Protein AF-A0A520JG84-F1 (afdb_monomer_lite)

pLDDT: mean 71.62, std 15.01, range [45.41, 90.25]

Radius of gyration: 14.44 Å; chains: 1; bounding box: 33×22×40 Å

Secondary structure (DSSP, 8-state):
---PPEE-SSEEEEEETTTTEEEEEE-----S--------S-EEE-HHHHHHTT-----HHHHHHHHHTT-

Sequence (71 aa):
MRDLPTITDTYRARYQARGNVYCIRIFADPAPAEPYPRVSGDTCQSRAKWAKEGLTIRDPRRDAVDTEAKS

Foldseek 3Di:
DAFDWDDDPQKIWTADPVVQWIFIAGPDPPPPDDPDPPPRDRDIGHQVVCVVVVHHDDDPVVVVVVVVVVD

Structure (mmCI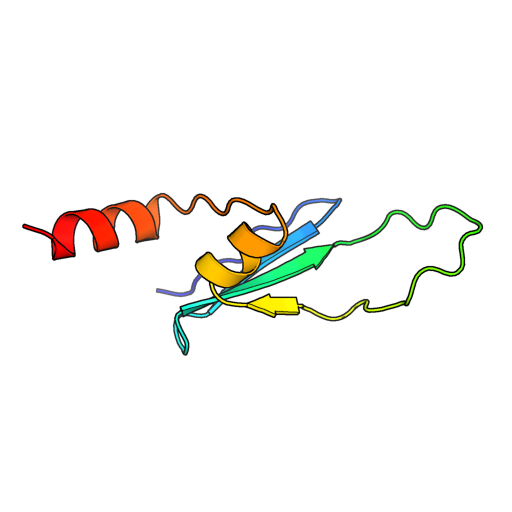F, N/CA/C/O backbone):
data_AF-A0A520JG84-F1
#
_entry.id   AF-A0A520JG84-F1
#
loop_
_atom_site.group_PDB
_atom_site.id
_atom_site.type_symbol
_atom_site.label_atom_id
_atom_site.label_alt_id
_atom_site.label_comp_id
_atom_site.label_asym_id
_atom_site.label_entity_id
_atom_site.label_seq_id
_atom_site.pdbx_PDB_ins_code
_atom_site.Cartn_x
_atom_site.Cartn_y
_atom_site.Cartn_z
_atom_site.occupancy
_atom_site.B_iso_or_equiv
_atom_site.auth_seq_id
_atom_site.auth_comp_id
_atom_site.auth_asym_id
_atom_site.auth_atom_id
_atom_site.pdbx_PDB_model_num
ATOM 1 N N . MET A 1 1 ? 1.476 -12.386 17.180 1.00 48.69 1 MET A N 1
ATOM 2 C CA . MET A 1 1 ? 1.263 -12.999 15.848 1.00 48.69 1 MET A CA 1
ATOM 3 C C . MET A 1 1 ? 2.186 -12.314 14.852 1.00 48.69 1 MET A C 1
ATOM 5 O O . MET A 1 1 ? 2.229 -11.091 14.848 1.00 48.69 1 MET A O 1
ATOM 9 N N . ARG A 1 2 ? 2.986 -13.065 14.086 1.00 56.22 2 ARG A N 1
ATOM 10 C CA . ARG A 1 2 ? 3.840 -12.486 13.038 1.00 56.22 2 ARG A CA 1
ATOM 11 C C . ARG A 1 2 ? 2.972 -12.237 11.809 1.00 56.22 2 ARG A C 1
ATOM 13 O O . ARG A 1 2 ? 2.360 -13.174 11.311 1.00 56.22 2 ARG A O 1
ATOM 20 N N . ASP A 1 3 ? 2.909 -10.990 11.360 1.00 64.56 3 ASP A N 1
ATOM 21 C CA . ASP A 1 3 ? 2.228 -10.643 10.117 1.00 64.56 3 ASP A CA 1
ATOM 22 C C . ASP A 1 3 ? 3.043 -11.205 8.945 1.00 64.56 3 ASP A C 1
ATOM 24 O O . ASP A 1 3 ? 4.203 -10.823 8.734 1.00 64.56 3 ASP A O 1
ATOM 28 N N . LEU A 1 4 ? 2.479 -12.211 8.277 1.00 68.62 4 LEU A N 1
ATOM 29 C CA . LEU A 1 4 ? 3.130 -12.897 7.169 1.00 68.62 4 LEU A CA 1
ATOM 30 C C . LEU A 1 4 ? 3.019 -12.023 5.918 1.00 68.62 4 LEU A C 1
ATOM 32 O O . LEU A 1 4 ? 1.926 -11.550 5.609 1.00 68.62 4 LEU A O 1
ATOM 36 N N . PRO A 1 5 ? 4.125 -11.796 5.191 1.00 74.56 5 PRO A N 1
ATOM 37 C CA . PRO A 1 5 ? 4.053 -11.071 3.937 1.00 74.56 5 PRO A CA 1
ATOM 38 C C . PRO A 1 5 ? 3.243 -11.879 2.919 1.00 74.56 5 PRO A C 1
ATOM 40 O O . PRO A 1 5 ? 3.410 -13.092 2.806 1.00 74.56 5 PRO A O 1
ATOM 43 N N . THR A 1 6 ? 2.408 -11.191 2.148 1.00 78.25 6 THR A N 1
ATOM 44 C CA . THR A 1 6 ? 1.874 -11.737 0.899 1.00 78.25 6 THR A CA 1
ATOM 45 C C . THR A 1 6 ? 2.940 -11.542 -0.166 1.00 78.25 6 THR A C 1
ATOM 47 O O . THR A 1 6 ? 3.415 -10.423 -0.363 1.00 78.25 6 THR A O 1
ATOM 50 N N . ILE A 1 7 ? 3.360 -12.623 -0.812 1.00 74.19 7 ILE A N 1
ATOM 51 C CA . ILE A 1 7 ? 4.371 -12.596 -1.868 1.00 74.19 7 ILE A CA 1
ATOM 52 C C . ILE A 1 7 ? 3.742 -13.231 -3.099 1.00 74.19 7 ILE A C 1
ATOM 54 O O . ILE A 1 7 ? 3.226 -14.343 -3.032 1.00 74.19 7 ILE A O 1
ATOM 58 N N . THR A 1 8 ? 3.784 -12.499 -4.198 1.00 75.38 8 THR A N 1
ATOM 59 C CA . THR A 1 8 ? 3.432 -12.957 -5.538 1.00 75.38 8 THR A CA 1
ATOM 60 C C . THR A 1 8 ? 4.635 -12.729 -6.448 1.00 75.38 8 THR A C 1
ATOM 62 O O . THR A 1 8 ? 5.598 -12.071 -6.049 1.00 75.38 8 THR A O 1
ATOM 65 N N . ASP A 1 9 ? 4.564 -13.252 -7.667 1.00 68.62 9 ASP A N 1
ATOM 66 C CA . ASP A 1 9 ? 5.599 -13.052 -8.684 1.00 68.62 9 ASP A CA 1
ATOM 67 C C . ASP A 1 9 ? 5.782 -11.562 -9.041 1.00 68.62 9 ASP A C 1
ATOM 69 O O . ASP A 1 9 ? 6.889 -11.095 -9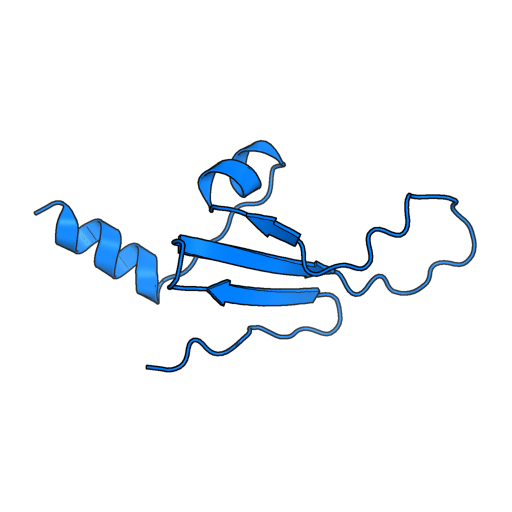.280 1.00 68.62 9 ASP A O 1
ATOM 73 N N . THR A 1 10 ? 4.702 -10.777 -8.952 1.00 73.06 10 THR A N 1
ATOM 74 C CA . THR A 1 10 ? 4.658 -9.368 -9.374 1.00 73.06 10 THR A CA 1
ATOM 75 C C . THR A 1 10 ? 4.799 -8.366 -8.228 1.00 73.06 10 THR A C 1
ATOM 77 O O . THR A 1 10 ? 5.170 -7.212 -8.442 1.00 73.06 10 THR A O 1
ATOM 80 N N . TYR A 1 11 ? 4.509 -8.758 -6.985 1.00 78.38 11 TYR A N 1
ATOM 81 C CA . TYR A 1 11 ? 4.660 -7.879 -5.825 1.00 78.38 11 TYR A CA 1
ATOM 82 C C . TYR A 1 11 ? 4.786 -8.626 -4.497 1.00 78.38 11 TYR A C 1
ATOM 84 O O . TYR A 1 11 ? 4.304 -9.744 -4.310 1.00 78.38 11 TYR A O 1
ATOM 92 N N . ARG A 1 12 ? 5.349 -7.931 -3.510 1.00 83.44 12 ARG A N 1
ATOM 93 C CA . ARG A 1 12 ? 5.333 -8.292 -2.094 1.00 83.44 12 ARG A CA 1
ATOM 94 C C . ARG A 1 12 ? 4.623 -7.213 -1.292 1.00 83.44 12 ARG A C 1
ATOM 96 O O . ARG A 1 12 ? 4.971 -6.043 -1.384 1.00 83.44 12 ARG A O 1
ATOM 103 N N . ALA A 1 13 ? 3.676 -7.616 -0.455 1.00 86.06 13 ALA A N 1
ATOM 104 C CA . ALA A 1 13 ? 3.002 -6.753 0.504 1.00 86.06 13 ALA A CA 1
ATOM 105 C C . ALA A 1 13 ? 3.224 -7.270 1.929 1.00 86.06 13 ALA A C 1
ATOM 107 O O . ALA A 1 13 ? 3.146 -8.470 2.194 1.00 86.06 13 ALA A O 1
ATOM 108 N N . ARG A 1 14 ? 3.496 -6.369 2.870 1.00 87.88 14 ARG A N 1
ATOM 109 C CA . ARG A 1 14 ? 3.641 -6.682 4.292 1.00 87.88 14 ARG A CA 1
ATOM 110 C C . ARG A 1 14 ? 2.986 -5.604 5.133 1.00 87.88 14 ARG A C 1
ATOM 112 O O . ARG A 1 14 ? 3.262 -4.423 4.949 1.00 87.88 14 ARG A O 1
ATOM 119 N N . TYR A 1 15 ? 2.207 -6.011 6.120 1.00 87.62 15 TYR A N 1
ATOM 120 C CA . TYR A 1 15 ? 1.723 -5.098 7.141 1.00 87.62 15 TYR A CA 1
ATOM 121 C C . TYR A 1 15 ? 2.749 -4.942 8.274 1.00 87.62 15 TYR A C 1
ATOM 123 O O . TYR A 1 15 ? 3.329 -5.917 8.765 1.00 87.62 15 TYR A O 1
ATOM 131 N N . GLN A 1 16 ? 2.987 -3.701 8.697 1.00 86.25 16 GLN A N 1
ATOM 132 C CA . GLN A 1 16 ? 3.737 -3.378 9.904 1.00 86.25 16 GLN A CA 1
ATOM 133 C C . GLN A 1 16 ? 2.791 -2.796 10.951 1.00 86.25 16 GLN A C 1
ATOM 135 O O . GLN A 1 16 ? 2.372 -1.640 10.878 1.00 86.25 16 GLN A O 1
ATOM 140 N N . ALA A 1 17 ? 2.513 -3.603 11.978 1.00 82.12 17 ALA A N 1
ATOM 141 C CA . ALA A 1 17 ? 1.681 -3.196 13.108 1.00 82.12 17 ALA A CA 1
ATOM 142 C C . ALA A 1 17 ? 2.267 -1.991 13.861 1.00 82.12 17 ALA A C 1
ATOM 144 O O . ALA A 1 17 ? 1.528 -1.135 14.341 1.00 82.12 17 ALA A O 1
ATOM 145 N N . ARG A 1 18 ? 3.603 -1.888 13.921 1.00 79.00 18 ARG A N 1
ATOM 146 C CA . ARG A 1 18 ? 4.301 -0.722 14.470 1.00 79.00 18 ARG A CA 1
ATOM 147 C C . ARG A 1 18 ? 4.183 0.441 13.478 1.00 79.00 18 ARG A C 1
ATOM 149 O O . ARG A 1 18 ? 5.050 0.625 12.635 1.00 79.00 18 ARG A O 1
ATOM 156 N N . GLY A 1 19 ? 3.084 1.187 13.577 1.00 79.38 19 GLY A N 1
ATOM 157 C CA . GLY A 1 19 ? 2.789 2.353 12.738 1.00 79.38 19 GLY A CA 1
ATOM 158 C C . GLY A 1 19 ? 1.560 2.214 11.837 1.00 79.38 19 GLY A C 1
ATOM 159 O O . GLY A 1 19 ? 1.236 3.176 11.150 1.00 79.38 19 GLY A O 1
ATOM 160 N N . ASN A 1 20 ? 0.869 1.065 11.848 1.00 85.25 20 ASN A N 1
ATOM 161 C CA . ASN A 1 20 ? -0.306 0.797 11.005 1.00 85.25 20 ASN A CA 1
ATOM 162 C C . ASN A 1 20 ? -0.059 1.137 9.519 1.00 85.25 20 ASN A C 1
ATOM 164 O O . ASN A 1 20 ? -0.805 1.885 8.878 1.00 85.25 20 ASN A O 1
ATOM 168 N N . VAL A 1 21 ? 1.051 0.624 8.982 1.00 89.88 21 VAL A N 1
ATOM 169 C CA . VAL A 1 21 ? 1.460 0.857 7.591 1.00 89.88 21 VAL A CA 1
ATOM 170 C C . VAL A 1 21 ? 1.527 -0.444 6.811 1.00 89.88 21 VAL A C 1
ATOM 172 O O . VAL A 1 21 ? 1.870 -1.501 7.337 1.00 89.88 21 VAL A O 1
ATOM 175 N N . TYR A 1 22 ? 1.247 -0.338 5.521 1.00 89.38 22 TYR A N 1
ATOM 176 C CA . TYR A 1 22 ? 1.402 -1.398 4.545 1.00 89.38 22 TYR A CA 1
ATOM 177 C C . TYR A 1 22 ? 2.610 -1.070 3.678 1.00 89.38 22 TYR A C 1
ATOM 179 O O . TYR A 1 22 ? 2.659 -0.024 3.030 1.00 89.38 22 TYR A O 1
ATOM 187 N N . CYS A 1 23 ? 3.593 -1.961 3.709 1.00 89.00 23 CYS A N 1
ATOM 188 C CA . CYS A 1 23 ? 4.786 -1.917 2.885 1.00 89.00 23 CYS A CA 1
ATOM 189 C C . CYS A 1 23 ? 4.555 -2.748 1.634 1.00 89.00 23 CYS A C 1
ATOM 191 O O . CYS A 1 23 ? 4.359 -3.960 1.740 1.00 89.00 23 CYS A O 1
ATOM 193 N N . ILE A 1 24 ? 4.557 -2.102 0.475 1.00 85.81 24 ILE A N 1
ATOM 194 C CA . ILE A 1 24 ? 4.377 -2.755 -0.816 1.00 85.81 24 ILE A CA 1
ATOM 195 C C . ILE A 1 24 ? 5.644 -2.543 -1.633 1.00 85.81 24 ILE A C 1
ATOM 197 O O . ILE A 1 24 ? 6.162 -1.432 -1.739 1.00 85.81 24 ILE A O 1
ATOM 201 N N . ARG A 1 25 ? 6.130 -3.631 -2.219 1.00 83.12 25 ARG A N 1
ATOM 202 C CA . ARG A 1 25 ? 7.228 -3.654 -3.171 1.00 83.12 25 ARG A CA 1
ATOM 203 C C . ARG A 1 25 ? 6.743 -4.331 -4.439 1.00 83.12 25 ARG A C 1
ATOM 205 O O . ARG A 1 25 ? 6.378 -5.501 -4.399 1.00 83.12 25 ARG A O 1
ATOM 212 N N . ILE A 1 26 ? 6.746 -3.604 -5.547 1.00 77.31 26 ILE A N 1
ATOM 213 C CA . ILE A 1 26 ? 6.406 -4.156 -6.858 1.00 77.31 26 ILE A CA 1
ATOM 214 C C . ILE A 1 26 ? 7.691 -4.725 -7.460 1.00 77.31 26 ILE A C 1
ATOM 216 O O . ILE A 1 26 ? 8.701 -4.025 -7.568 1.00 77.31 26 ILE A O 1
ATOM 220 N N . PHE A 1 27 ? 7.668 -6.011 -7.793 1.00 71.25 27 PHE A N 1
ATOM 221 C CA . PHE A 1 27 ? 8.711 -6.652 -8.578 1.00 71.25 27 PHE A CA 1
ATOM 222 C C . PHE A 1 27 ? 8.336 -6.395 -10.034 1.00 71.25 27 PHE A C 1
ATOM 224 O O . PHE A 1 27 ? 7.519 -7.104 -10.607 1.00 71.25 27 PHE A O 1
ATOM 231 N N . ALA A 1 28 ? 8.823 -5.293 -10.603 1.00 62.00 28 ALA A N 1
ATOM 232 C CA . ALA A 1 28 ? 8.656 -5.088 -12.033 1.00 62.00 28 ALA A CA 1
ATOM 233 C C . ALA A 1 28 ? 9.351 -6.248 -12.759 1.00 62.00 28 ALA A C 1
ATOM 235 O O . ALA A 1 28 ? 10.538 -6.485 -12.520 1.00 62.00 28 ALA A O 1
ATOM 236 N N . ASP A 1 29 ? 8.628 -6.940 -13.639 1.00 54.66 29 ASP A N 1
ATOM 237 C CA . ASP A 1 29 ? 9.272 -7.672 -14.724 1.00 54.66 29 ASP A CA 1
ATOM 238 C C . ASP A 1 29 ? 10.080 -6.620 -15.501 1.00 54.66 29 ASP A C 1
ATOM 240 O O . ASP A 1 29 ? 9.516 -5.566 -15.833 1.00 54.66 29 ASP A O 1
ATOM 244 N N . PRO A 1 30 ? 11.401 -6.778 -15.685 1.00 47.69 30 PRO A N 1
ATOM 245 C CA . PRO A 1 30 ? 12.204 -5.765 -16.343 1.00 47.69 30 PRO A CA 1
ATOM 246 C C . PRO A 1 30 ? 11.812 -5.710 -17.822 1.00 47.69 30 PRO A C 1
ATOM 248 O O . PRO A 1 30 ? 12.452 -6.327 -18.668 1.00 47.69 30 PRO A O 1
ATOM 251 N N . ALA A 1 31 ? 10.775 -4.942 -18.154 1.00 48.03 31 ALA A N 1
ATOM 252 C CA . ALA A 1 31 ? 10.561 -4.503 -19.519 1.00 48.03 31 ALA A CA 1
ATOM 253 C C . ALA A 1 31 ? 11.817 -3.715 -19.939 1.00 48.03 31 ALA A C 1
ATOM 255 O O . ALA A 1 31 ? 12.213 -2.767 -19.245 1.00 48.03 31 ALA A O 1
ATOM 256 N N . PRO A 1 32 ? 12.506 -4.113 -21.022 1.00 50.03 32 PRO A N 1
ATOM 257 C CA . PRO A 1 32 ? 13.642 -3.360 -21.508 1.00 50.03 32 PRO A CA 1
ATOM 258 C C . PRO A 1 32 ? 13.116 -2.031 -22.050 1.00 50.03 32 PRO A C 1
ATOM 260 O O . PRO A 1 32 ? 12.293 -2.016 -22.956 1.00 50.03 32 PRO A O 1
ATOM 263 N N . ALA A 1 33 ? 13.647 -0.939 -21.506 1.00 50.03 33 ALA A N 1
ATOM 264 C CA . ALA A 1 33 ? 13.401 0.445 -21.904 1.00 50.03 33 ALA A CA 1
ATOM 265 C C . ALA A 1 33 ? 12.125 1.092 -21.346 1.00 50.03 33 ALA A C 1
ATOM 267 O O . ALA A 1 33 ? 11.116 1.171 -22.022 1.00 50.03 33 ALA A O 1
ATOM 268 N N . GLU A 1 34 ? 12.237 1.700 -20.163 1.00 48.22 34 GLU A N 1
ATOM 269 C CA . GLU A 1 34 ? 11.807 3.092 -19.967 1.00 48.22 34 GLU A CA 1
ATOM 270 C C . GLU A 1 34 ? 12.493 3.692 -18.717 1.00 48.22 34 GLU A C 1
ATOM 272 O O . GLU A 1 34 ? 12.743 2.978 -17.740 1.00 48.22 34 GLU A O 1
ATOM 277 N N . PRO A 1 35 ? 12.844 4.993 -18.714 1.00 50.31 35 PRO A N 1
ATOM 278 C CA . PRO A 1 35 ? 13.515 5.654 -17.600 1.00 50.31 35 PRO A CA 1
ATOM 279 C C . PRO A 1 35 ? 12.496 6.098 -16.537 1.00 50.31 35 PRO A C 1
ATOM 281 O O . PRO A 1 35 ? 12.413 7.276 -16.202 1.00 50.31 35 PRO A O 1
ATOM 284 N N . TYR A 1 36 ? 11.699 5.176 -15.994 1.00 45.75 36 TYR A N 1
ATOM 285 C CA . TYR A 1 36 ? 10.891 5.487 -14.812 1.00 45.75 36 TYR A CA 1
ATOM 286 C C . TYR A 1 36 ? 11.772 5.455 -13.556 1.00 45.75 36 TYR A C 1
ATOM 288 O O . TYR A 1 36 ? 12.701 4.641 -13.474 1.00 45.75 36 TYR A O 1
ATOM 296 N N . PRO A 1 37 ? 11.538 6.348 -12.575 1.00 45.41 37 PRO A N 1
ATOM 297 C CA . PRO A 1 37 ? 12.378 6.440 -11.393 1.00 45.41 37 PRO A CA 1
ATOM 298 C C . PRO A 1 37 ? 12.414 5.077 -10.701 1.00 45.41 37 PRO A C 1
ATOM 300 O O . PRO A 1 37 ? 11.386 4.552 -10.275 1.00 45.41 37 PRO A O 1
ATOM 303 N N . ARG A 1 38 ? 13.622 4.503 -10.616 1.00 48.03 38 ARG A N 1
ATOM 304 C CA . ARG A 1 38 ? 13.930 3.249 -9.918 1.00 48.03 38 ARG A CA 1
ATOM 305 C C . ARG A 1 38 ? 13.727 3.422 -8.418 1.00 48.03 38 ARG A C 1
ATOM 307 O O . ARG A 1 38 ? 14.680 3.403 -7.645 1.00 48.03 38 ARG A O 1
ATOM 314 N N . VAL A 1 39 ? 12.492 3.587 -7.976 1.00 49.09 39 VAL A N 1
ATOM 315 C CA . VAL A 1 39 ? 12.169 3.511 -6.555 1.00 49.09 39 VAL A CA 1
ATOM 316 C C . VAL A 1 39 ? 11.845 2.054 -6.249 1.00 49.09 39 VAL A C 1
ATOM 318 O O . VAL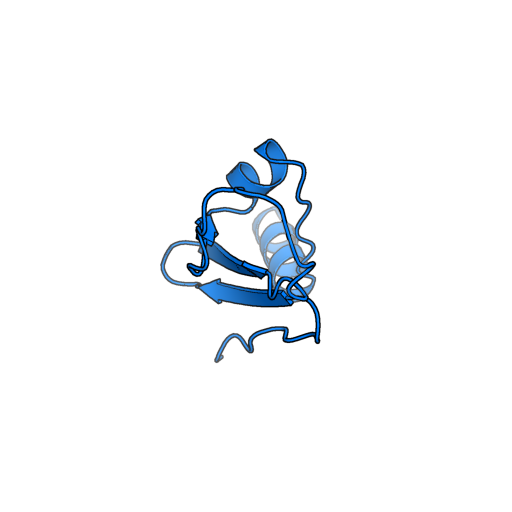 A 1 39 ? 10.730 1.682 -5.912 1.00 49.09 39 VAL A O 1
ATOM 321 N N . SER A 1 40 ? 12.849 1.189 -6.412 1.00 55.75 40 SER A N 1
ATOM 322 C CA . SER A 1 40 ? 12.792 -0.236 -6.064 1.00 55.75 40 SER A CA 1
ATOM 323 C C . SER A 1 40 ? 12.967 -0.434 -4.551 1.00 55.75 40 SER A C 1
ATOM 325 O O . SER A 1 40 ? 13.726 -1.296 -4.108 1.00 55.75 40 SER A O 1
ATOM 327 N N . GLY A 1 41 ? 12.322 0.417 -3.752 1.00 62.56 41 GLY A N 1
ATOM 328 C CA . GLY A 1 41 ? 12.279 0.332 -2.298 1.00 62.56 41 GLY A CA 1
ATOM 329 C C . GLY A 1 41 ? 10.929 -0.205 -1.841 1.00 62.56 41 GLY A C 1
ATOM 330 O O . GLY A 1 41 ? 9.922 -0.032 -2.521 1.00 62.56 41 GLY A O 1
ATOM 331 N N . ASP A 1 42 ? 10.899 -0.867 -0.687 1.00 71.94 42 ASP A N 1
ATOM 332 C CA . ASP A 1 42 ? 9.643 -1.140 0.004 1.00 71.94 42 ASP A CA 1
ATOM 333 C C . ASP A 1 42 ? 8.990 0.205 0.375 1.00 71.94 42 ASP A C 1
ATOM 335 O O . ASP A 1 42 ? 9.433 0.892 1.297 1.00 71.94 42 ASP A O 1
ATOM 339 N N . THR A 1 43 ? 7.944 0.601 -0.350 1.00 85.00 43 THR A N 1
ATOM 340 C CA . THR A 1 43 ? 7.183 1.811 -0.035 1.00 85.00 43 THR A CA 1
ATOM 341 C C . THR A 1 43 ? 6.227 1.474 1.096 1.00 85.00 43 THR A C 1
ATOM 343 O O . THR A 1 43 ? 5.365 0.617 0.938 1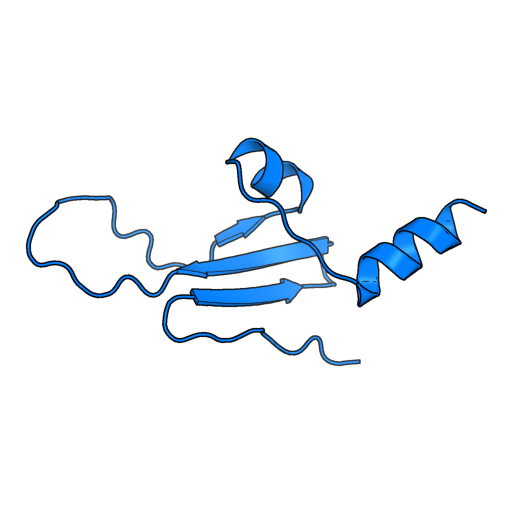.00 85.00 43 THR A O 1
ATOM 346 N N . CYS A 1 44 ? 6.384 2.110 2.256 1.00 87.94 44 CYS A N 1
ATOM 347 C CA . CYS A 1 44 ? 5.559 1.859 3.439 1.00 87.94 44 CYS A CA 1
ATOM 348 C C . CYS A 1 44 ? 4.649 3.050 3.722 1.00 87.94 44 CYS A C 1
ATOM 350 O O . CYS A 1 44 ? 5.127 4.114 4.114 1.00 87.94 44 CYS A O 1
ATOM 352 N N . GLN A 1 45 ? 3.338 2.876 3.562 1.00 90.25 45 GLN A N 1
ATOM 353 C CA . GLN A 1 45 ? 2.359 3.940 3.799 1.00 90.25 45 GLN A CA 1
ATOM 354 C C . GLN A 1 45 ? 1.092 3.402 4.473 1.00 90.25 45 GLN A C 1
ATOM 356 O O . GLN A 1 45 ? 0.813 2.204 4.443 1.00 90.25 45 GLN A O 1
ATOM 361 N N . SER A 1 46 ? 0.314 4.280 5.108 1.00 88.56 46 SER A N 1
ATOM 362 C CA . SER A 1 46 ? -0.982 3.897 5.681 1.00 88.56 46 SER A CA 1
ATOM 363 C C . SER A 1 46 ? -1.988 3.551 4.581 1.00 88.56 46 SER A C 1
ATOM 365 O O . SER A 1 46 ? -1.8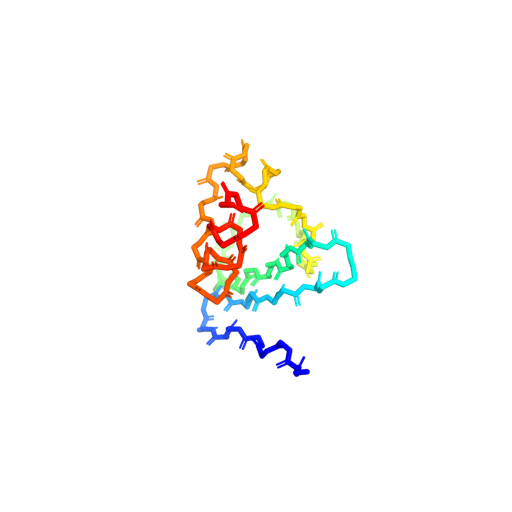82 4.028 3.449 1.00 88.56 46 SER A O 1
ATOM 367 N N . ARG A 1 47 ? -3.021 2.774 4.925 1.00 86.56 47 ARG A N 1
ATOM 368 C CA . ARG A 1 47 ? -4.110 2.428 3.994 1.00 86.56 47 ARG A CA 1
ATOM 369 C C . ARG A 1 47 ? -4.754 3.664 3.352 1.00 86.56 47 ARG A C 1
ATOM 371 O O . ARG A 1 47 ? -5.059 3.648 2.166 1.00 86.56 47 ARG A O 1
ATOM 378 N N . ALA A 1 48 ? -4.892 4.754 4.109 1.00 85.19 48 ALA A N 1
ATOM 379 C CA . ALA A 1 48 ? -5.430 6.016 3.603 1.00 85.19 48 ALA A CA 1
ATOM 380 C C . ALA A 1 48 ? -4.513 6.697 2.571 1.00 85.19 48 ALA A C 1
ATOM 382 O O . ALA A 1 48 ? -5.010 7.296 1.622 1.00 85.19 48 ALA A O 1
ATOM 383 N N . LYS A 1 49 ? -3.185 6.614 2.732 1.00 87.44 49 LYS A N 1
ATOM 384 C CA . LYS A 1 49 ? -2.247 7.134 1.726 1.00 87.44 49 LYS A CA 1
ATOM 385 C C . LYS A 1 49 ? -2.269 6.293 0.455 1.00 87.44 49 LYS A C 1
ATOM 387 O O . LYS A 1 49 ? -2.341 6.864 -0.624 1.00 87.44 49 LYS A O 1
ATOM 392 N N . TRP A 1 50 ? -2.303 4.970 0.583 1.00 87.19 50 TRP A N 1
ATOM 393 C CA . TRP A 1 50 ? -2.433 4.086 -0.575 1.00 87.19 50 TRP A CA 1
ATOM 394 C C . TRP A 1 50 ? -3.717 4.333 -1.366 1.00 87.19 50 TRP A C 1
ATOM 396 O O . TRP A 1 50 ? -3.670 4.421 -2.588 1.00 87.19 50 TRP A O 1
ATOM 406 N N . ALA A 1 51 ? -4.838 4.570 -0.679 1.00 86.31 51 ALA A N 1
ATOM 407 C CA . ALA A 1 51 ? -6.092 4.924 -1.337 1.00 86.31 51 ALA A CA 1
ATOM 408 C C . ALA A 1 51 ? -5.995 6.232 -2.146 1.00 86.31 51 ALA A C 1
ATOM 410 O O . ALA A 1 51 ? -6.592 6.327 -3.215 1.00 86.31 51 ALA A O 1
ATOM 411 N N . LYS A 1 52 ? -5.214 7.223 -1.683 1.00 85.31 52 LYS A N 1
ATOM 412 C CA . LYS A 1 52 ? -4.956 8.466 -2.439 1.00 85.31 52 LYS A CA 1
ATOM 413 C C . LYS A 1 52 ? -4.135 8.232 -3.707 1.00 85.31 52 LYS A C 1
ATOM 415 O O . LYS A 1 52 ? -4.276 8.993 -4.655 1.00 85.31 52 LYS A O 1
ATOM 420 N N . GLU A 1 53 ? -3.317 7.186 -3.728 1.00 82.06 53 GLU A N 1
ATOM 421 C CA . GLU A 1 53 ? -2.571 6.739 -4.911 1.00 82.06 53 GLU A CA 1
ATOM 422 C C . GLU A 1 53 ? -3.384 5.767 -5.789 1.00 82.06 53 GLU A C 1
ATOM 424 O O . GLU A 1 53 ? -2.871 5.240 -6.770 1.00 82.06 53 GLU A O 1
ATOM 429 N N . GLY A 1 54 ? -4.658 5.523 -5.457 1.00 83.69 54 GLY A N 1
ATOM 430 C CA . GLY A 1 54 ? -5.5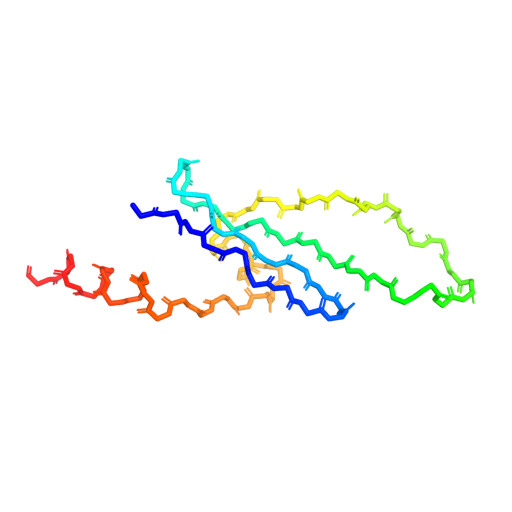42 4.619 -6.198 1.00 83.69 54 GLY A CA 1
ATOM 431 C C . GLY A 1 54 ? -5.400 3.139 -5.827 1.00 83.69 54 GLY A C 1
ATOM 432 O O . GLY A 1 54 ? -6.069 2.291 -6.415 1.00 83.69 54 GLY A O 1
ATOM 433 N N . LEU A 1 55 ? -4.578 2.803 -4.829 1.00 81.81 55 LEU A N 1
ATOM 434 C CA . LEU A 1 55 ? -4.381 1.433 -4.359 1.00 81.81 55 LEU A CA 1
ATOM 435 C C . LEU A 1 55 ? -5.311 1.115 -3.183 1.00 81.81 55 LEU A C 1
ATOM 437 O O . LEU A 1 55 ? -5.191 1.662 -2.086 1.00 81.81 55 LEU A O 1
ATOM 441 N N . THR A 1 56 ? -6.237 0.178 -3.399 1.00 85.38 56 THR A N 1
ATOM 442 C CA . THR A 1 56 ? -7.145 -0.300 -2.348 1.00 85.38 56 THR A CA 1
ATOM 443 C C . THR A 1 56 ? -6.573 -1.542 -1.678 1.00 85.38 56 THR A C 1
ATOM 445 O O . THR A 1 56 ? -6.479 -2.602 -2.291 1.00 85.38 56 THR A O 1
ATOM 448 N N . ILE A 1 57 ? -6.248 -1.430 -0.392 1.00 84.19 57 ILE A N 1
ATOM 449 C CA . ILE A 1 57 ? -5.811 -2.563 0.428 1.00 84.19 57 ILE A CA 1
ATOM 450 C C . ILE A 1 57 ? -7.029 -3.170 1.119 1.00 84.19 57 ILE A C 1
ATOM 452 O O . ILE A 1 57 ? -7.757 -2.463 1.815 1.00 84.19 57 ILE A O 1
ATOM 456 N N . ARG A 1 58 ? -7.236 -4.475 0.932 1.00 83.50 58 ARG A N 1
ATOM 457 C CA . ARG A 1 58 ? -8.218 -5.277 1.672 1.00 83.50 58 ARG A CA 1
ATOM 458 C C . ARG A 1 58 ? -7.457 -6.260 2.549 1.00 83.50 58 ARG A C 1
ATOM 460 O O . ARG A 1 58 ? -6.698 -7.071 2.025 1.00 83.50 58 ARG A O 1
ATOM 467 N N . ASP A 1 59 ? -7.644 -6.167 3.859 1.00 81.75 59 ASP A N 1
ATOM 468 C CA . ASP A 1 59 ? -7.006 -7.052 4.832 1.00 81.75 59 ASP A CA 1
ATOM 469 C C . ASP A 1 59 ? -8.088 -7.589 5.775 1.00 81.75 59 ASP A C 1
ATOM 471 O O . ASP A 1 59 ? -8.370 -6.965 6.800 1.00 81.75 59 ASP A O 1
ATOM 475 N N . PRO A 1 60 ? -8.672 -8.764 5.472 1.00 78.06 60 PRO A N 1
ATOM 476 C CA . PRO A 1 60 ? -9.777 -9.328 6.244 1.00 78.06 60 PRO A CA 1
ATOM 477 C C . PRO A 1 60 ? -9.475 -9.474 7.739 1.00 78.06 60 PRO A C 1
ATOM 479 O O . PRO A 1 60 ? -10.378 -9.383 8.566 1.00 78.06 60 PRO A O 1
ATOM 482 N N . ARG A 1 61 ? -8.203 -9.685 8.107 1.00 76.25 61 ARG A N 1
ATOM 483 C CA . ARG A 1 61 ? -7.798 -9.856 9.510 1.00 76.25 61 ARG A CA 1
ATOM 484 C C . ARG A 1 61 ? -7.844 -8.551 10.291 1.00 76.25 61 ARG A C 1
ATOM 486 O O . ARG A 1 61 ? -7.947 -8.586 11.512 1.00 76.25 61 ARG A O 1
ATOM 493 N N . ARG A 1 62 ? -7.709 -7.415 9.610 1.00 74.00 62 ARG A N 1
ATOM 494 C CA . ARG A 1 62 ? -7.725 -6.079 10.217 1.00 74.00 62 ARG A CA 1
ATOM 495 C C . ARG A 1 62 ? -9.049 -5.368 9.985 1.00 74.00 62 ARG A C 1
ATOM 497 O O . ARG A 1 62 ? -9.521 -4.716 10.902 1.00 74.00 62 ARG A O 1
ATOM 504 N N . ASP A 1 63 ? -9.701 -5.608 8.850 1.00 75.19 63 ASP A N 1
ATOM 505 C CA . ASP A 1 63 ? -11.073 -5.170 8.589 1.00 75.19 63 ASP A CA 1
ATOM 506 C C . ASP A 1 63 ? -12.038 -5.687 9.679 1.00 75.19 63 ASP A C 1
ATOM 508 O O . ASP A 1 63 ? -12.903 -4.943 10.135 1.00 75.19 63 ASP A O 1
ATOM 512 N N . ALA A 1 64 ? -11.849 -6.920 10.169 1.00 65.44 64 ALA A N 1
ATOM 513 C CA . ALA A 1 64 ? -12.629 -7.459 11.288 1.00 65.44 64 ALA A CA 1
ATOM 514 C C . ALA A 1 64 ? -12.375 -6.720 12.619 1.00 65.44 64 ALA A C 1
ATOM 516 O O . ALA A 1 64 ? -13.311 -6.481 13.375 1.00 65.44 64 ALA A O 1
ATOM 517 N N . VAL A 1 65 ? -11.131 -6.306 12.884 1.00 61.38 65 VAL A N 1
ATOM 518 C CA . VAL A 1 65 ? -10.750 -5.592 14.118 1.00 61.38 65 VAL A CA 1
ATOM 519 C C . VAL A 1 65 ? -11.234 -4.139 14.100 1.00 61.38 65 VAL A C 1
ATOM 521 O O . VAL A 1 65 ? -11.724 -3.650 15.111 1.00 61.38 65 VAL A O 1
ATOM 524 N N . ASP A 1 66 ? -11.150 -3.453 12.957 1.00 56.28 66 ASP A N 1
ATOM 525 C CA . ASP A 1 66 ? -11.708 -2.103 12.783 1.00 56.28 66 ASP A CA 1
ATOM 526 C C . ASP A 1 66 ? -13.246 -2.091 12.870 1.00 56.28 66 ASP A C 1
ATOM 528 O O . ASP A 1 66 ? -13.835 -1.096 13.293 1.00 56.28 66 ASP A O 1
ATOM 532 N N . THR A 1 67 ? -13.901 -3.194 12.488 1.00 56.22 67 THR A N 1
ATOM 533 C CA . THR A 1 67 ? -15.360 -3.341 12.612 1.00 56.22 67 THR A CA 1
ATOM 534 C C . THR A 1 67 ? -15.772 -3.593 14.064 1.00 56.22 67 THR A C 1
ATOM 536 O O . THR A 1 67 ? -16.740 -2.999 14.528 1.00 56.22 67 THR A O 1
ATOM 539 N N . GLU A 1 68 ? -15.017 -4.409 14.805 1.00 49.09 68 GLU A N 1
ATOM 540 C CA . GLU A 1 68 ? -15.297 -4.714 16.216 1.00 49.09 68 GLU A CA 1
ATOM 541 C C . GLU A 1 68 ? -14.966 -3.539 17.156 1.00 49.09 68 GLU A C 1
ATOM 543 O O . GLU A 1 68 ? -15.678 -3.306 18.124 1.00 49.09 68 GLU A O 1
ATOM 548 N N . ALA A 1 69 ? -13.963 -2.714 16.833 1.00 52.94 69 ALA A N 1
ATOM 549 C CA . ALA A 1 69 ? -13.634 -1.501 17.595 1.00 52.94 69 ALA A CA 1
ATOM 550 C C . ALA A 1 69 ? -14.658 -0.352 17.441 1.00 52.94 69 ALA A C 1
ATOM 552 O O . ALA A 1 69 ? -14.481 0.716 18.031 1.00 52.94 69 ALA A O 1
ATOM 553 N N . LYS A 1 70 ? -15.704 -0.541 16.626 1.00 48.34 70 LYS A N 1
ATOM 554 C CA . LYS A 1 70 ? -16.779 0.431 16.377 1.00 48.34 70 LYS A CA 1
ATOM 555 C C . LYS A 1 70 ? -18.137 0.031 16.977 1.00 48.34 70 LYS A C 1
ATOM 557 O O . LYS A 1 70 ? -19.123 0.706 16.674 1.00 48.34 70 LYS A O 1
ATOM 562 N N . SER A 1 71 ? -18.197 -1.025 17.794 1.00 46.94 71 SER A N 1
ATOM 563 C CA . SER A 1 71 ? -19.391 -1.435 18.555 1.00 46.94 71 SER A CA 1
ATOM 564 C C . SER A 1 71 ? -19.296 -1.083 20.032 1.00 46.94 71 SER A C 1
ATOM 566 O O . SER A 1 71 ? -18.189 -1.184 20.601 1.00 46.94 71 SER A O 1
#